Protein AF-D7FL54-F1 (afdb_monomer)

Radius of gyration: 17.87 Å; Cα contacts (8 Å, |Δi|>4): 176; chains: 1; bounding box: 41×38×57 Å

Sequence (128 aa):
MQEQLSKNRVIIEYDGKKNISAAITSSTHERKSRCNIHMKNGKVYMKHNSLGDDVPIVVILRAMGATSDQ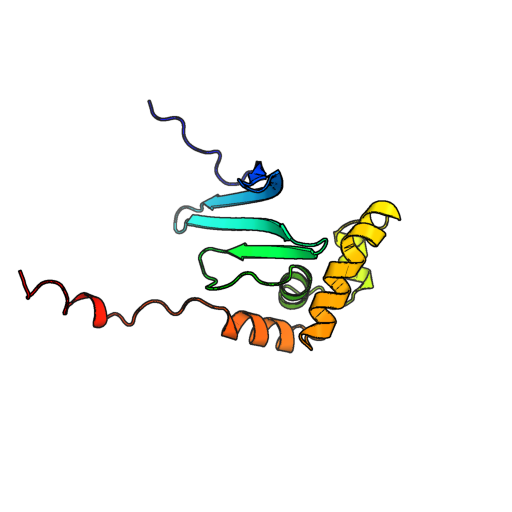EIVQLVGSEPDIMNAFMASLEDSQSVGVFTQKQALLYIGTKMRVPPKAGARAMRQQSS

Foldseek 3Di:
DDDDPDAQDWDWDQDPVRWIKTWHWHDDPVDTKIKMWTDDPLFIWIDIPQFQDIDQVLLVCQLVPQQDPVSVCVVQDPDPVSCVSHVVSVVVCVVVVDRHNVSSVVVRVVGGDDDPDPPPVVPPPPPD

InterPro domains:
  IPR007642 RNA polymerase Rpb2, domain 2 [PF04561] (7-121)
  IPR015712 DNA-directed RNA polymerase, subunit 2 [PTHR20856] (1-116)
  IPR037034 RNA polymerase Rpb2, domain 2 superfamily [G3DSA:3.90.1110.10] (8-127)

pLDDT: mean 86.92, std 14.42, range [43.72, 97.5]

Secondary structure (DSSP, 8-state):
------TT-EEEEE-TTS-EEEEEEEE-SS-EEEEEEEEETTEEEEEETTBSS-EEHHHHHHHHT---HHHHHHHH--SHHHHHHHHHHHHHHHHTT--SHHHHHHHHHHHB-PPPPTTTTGGGSS--

Structure (mmCIF, N/CA/C/O backbone):
data_AF-D7FL54-F1
#
_entry.id   AF-D7FL54-F1
#
loop_
_atom_site.group_PDB
_atom_site.id
_atom_site.type_symbol
_atom_site.label_atom_id
_atom_site.label_alt_id
_atom_site.label_comp_id
_atom_site.label_asym_id
_atom_site.label_entity_id
_atom_site.label_seq_id
_atom_site.pdbx_PDB_ins_code
_atom_site.Cartn_x
_atom_site.Cartn_y
_atom_site.Cartn_z
_atom_site.occupancy
_atom_site.B_iso_or_equiv
_atom_site.auth_seq_id
_atom_site.auth_comp_id
_atom_site.auth_asym_id
_atom_site.auth_atom_id
_atom_site.pdbx_PDB_model_num
ATOM 1 N N . MET A 1 1 ? 26.650 3.400 -25.952 1.00 45.56 1 MET A N 1
ATOM 2 C CA . MET A 1 1 ? 26.529 3.066 -24.518 1.00 45.56 1 MET A CA 1
ATOM 3 C C . MET A 1 1 ? 25.175 3.599 -24.062 1.00 45.56 1 MET A C 1
ATOM 5 O O . MET A 1 1 ? 24.994 4.805 -24.095 1.00 45.56 1 MET A O 1
ATOM 9 N N . GLN A 1 2 ? 24.187 2.731 -23.814 1.00 52.75 2 GLN A N 1
ATOM 10 C CA . GLN A 1 2 ? 22.871 3.159 -23.312 1.00 52.75 2 GLN A CA 1
ATOM 11 C C . GLN A 1 2 ? 22.949 3.312 -21.794 1.00 52.75 2 GLN A C 1
ATOM 13 O O . GLN A 1 2 ? 23.456 2.421 -21.113 1.00 52.75 2 GLN A O 1
ATOM 18 N N . GLU A 1 3 ? 22.459 4.433 -21.279 1.00 50.41 3 GLU A N 1
ATOM 19 C CA . GLU A 1 3 ? 22.372 4.701 -19.848 1.00 50.41 3 GLU A CA 1
ATOM 20 C C . GLU A 1 3 ? 21.368 3.725 -19.215 1.00 50.41 3 GLU A C 1
ATOM 22 O O . GLU A 1 3 ? 20.192 3.681 -19.583 1.00 50.41 3 GLU A O 1
ATOM 27 N N . GLN A 1 4 ? 21.843 2.854 -18.322 1.00 59.62 4 GLN A N 1
ATOM 28 C CA . GLN A 1 4 ? 20.996 1.841 -17.702 1.00 59.62 4 GLN A CA 1
ATOM 29 C C . GLN A 1 4 ? 20.329 2.425 -16.455 1.00 59.62 4 GLN A C 1
ATOM 31 O O . GLN A 1 4 ? 21.003 2.885 -15.537 1.00 59.62 4 GLN A O 1
ATOM 36 N N . LEU A 1 5 ? 18.996 2.357 -16.405 1.00 63.97 5 LEU A N 1
ATOM 37 C CA . LEU A 1 5 ? 18.214 2.748 -15.232 1.00 63.97 5 LEU A CA 1
ATOM 38 C C . LEU A 1 5 ? 18.743 2.056 -13.968 1.00 63.97 5 LEU A C 1
ATOM 40 O O . LEU A 1 5 ? 19.007 0.848 -13.965 1.00 63.97 5 LEU A O 1
ATOM 44 N N . SER A 1 6 ? 18.854 2.829 -12.888 1.00 69.12 6 SER A N 1
ATOM 45 C CA . SER A 1 6 ? 19.288 2.338 -11.582 1.00 69.12 6 SER A CA 1
ATOM 46 C C . SER A 1 6 ? 18.305 1.285 -11.056 1.00 69.12 6 SER A C 1
ATOM 48 O O . SER A 1 6 ? 17.225 1.614 -10.569 1.00 69.12 6 SER A O 1
ATOM 50 N N . LYS A 1 7 ? 18.661 0.002 -11.169 1.00 79.25 7 LYS A N 1
ATOM 51 C CA . LYS A 1 7 ? 17.902 -1.101 -10.559 1.00 79.25 7 LYS A CA 1
ATOM 52 C C . LYS A 1 7 ? 17.924 -0.943 -9.037 1.00 79.25 7 LYS A C 1
ATOM 54 O O . LYS A 1 7 ? 18.928 -0.503 -8.484 1.00 79.25 7 LYS A O 1
ATOM 59 N N . ASN A 1 8 ? 16.847 -1.351 -8.368 1.00 87.69 8 ASN A N 1
ATOM 60 C CA . ASN A 1 8 ? 16.756 -1.407 -6.904 1.00 87.69 8 ASN A CA 1
ATOM 61 C C . ASN A 1 8 ? 16.996 -0.050 -6.206 1.00 87.69 8 ASN A C 1
ATOM 63 O O . ASN A 1 8 ? 17.521 -0.009 -5.098 1.00 87.69 8 ASN A O 1
ATOM 67 N N . ARG A 1 9 ? 16.615 1.061 -6.851 1.00 91.50 9 ARG A N 1
ATOM 68 C CA . ARG A 1 9 ? 16.596 2.401 -6.247 1.00 91.50 9 ARG A CA 1
ATOM 69 C C . ARG A 1 9 ? 15.185 2.973 -6.266 1.00 91.50 9 ARG A C 1
ATOM 71 O O . ARG A 1 9 ? 14.423 2.701 -7.196 1.00 91.50 9 ARG A O 1
ATOM 78 N N . VAL A 1 10 ? 14.865 3.760 -5.241 1.00 93.00 10 VAL A N 1
ATOM 79 C CA . VAL A 1 10 ? 13.655 4.584 -5.209 1.00 93.00 10 VAL A CA 1
ATOM 80 C C . VAL A 1 10 ? 13.918 5.839 -6.028 1.00 93.00 10 VAL A C 1
ATOM 82 O O . VAL A 1 10 ? 14.885 6.553 -5.772 1.00 93.00 10 VAL A O 1
ATOM 85 N N . ILE A 1 11 ? 13.075 6.082 -7.025 1.00 93.06 11 ILE A N 1
ATOM 86 C CA . ILE A 1 11 ? 13.127 7.267 -7.878 1.00 93.06 11 ILE A CA 1
ATOM 87 C C . ILE A 1 11 ? 11.900 8.106 -7.556 1.00 93.06 11 ILE A C 1
ATOM 89 O O . ILE A 1 11 ? 10.782 7.617 -7.699 1.00 93.06 11 ILE A O 1
ATOM 93 N N . ILE A 1 12 ? 12.112 9.342 -7.111 1.00 93.88 12 ILE A N 1
ATOM 94 C CA . ILE A 1 12 ? 11.035 10.299 -6.853 1.00 93.88 12 ILE A CA 1
ATOM 95 C C . ILE A 1 12 ? 10.935 11.235 -8.052 1.00 93.88 12 ILE A C 1
ATOM 97 O O . ILE A 1 12 ? 11.913 11.887 -8.414 1.00 93.88 12 ILE A O 1
ATOM 101 N N . GLU A 1 13 ? 9.762 11.285 -8.669 1.00 92.50 13 GLU A N 1
ATOM 102 C CA . GLU A 1 13 ? 9.508 12.078 -9.867 1.00 92.50 13 GLU A CA 1
ATOM 103 C C . GLU A 1 13 ? 8.090 12.654 -9.862 1.00 92.50 13 GLU A C 1
ATOM 105 O O . GLU A 1 13 ? 7.178 12.125 -9.219 1.00 92.50 13 GLU A O 1
ATOM 110 N N . TYR A 1 14 ? 7.895 13.743 -10.602 1.00 90.06 14 TYR A N 1
ATOM 111 C CA . TYR A 1 14 ? 6.559 14.243 -10.895 1.00 90.06 14 TYR A CA 1
ATOM 112 C C . TYR A 1 14 ? 5.967 13.440 -12.055 1.00 90.06 14 TYR A C 1
ATOM 114 O O . TYR A 1 14 ? 6.559 13.373 -13.130 1.00 90.06 14 TYR A O 1
ATOM 122 N N . ASP A 1 15 ? 4.786 12.860 -11.852 1.00 82.19 15 ASP A N 1
ATOM 123 C CA . ASP A 1 15 ? 4.011 12.238 -12.926 1.00 82.19 15 ASP A CA 1
ATOM 124 C C . ASP A 1 15 ? 3.561 13.301 -13.952 1.00 82.19 15 ASP A C 1
ATOM 126 O O . ASP A 1 15 ? 3.585 14.504 -13.682 1.00 82.19 15 ASP A O 1
ATOM 130 N N . GLY A 1 16 ? 3.063 12.886 -15.120 1.00 80.88 16 GLY A N 1
ATOM 131 C CA . GLY A 1 16 ? 2.547 13.788 -16.160 1.00 80.88 16 GLY A CA 1
ATOM 132 C C . GLY A 1 16 ? 1.414 14.713 -15.686 1.00 80.88 16 GLY A C 1
ATOM 133 O O . GLY A 1 16 ? 1.150 15.742 -16.301 1.00 80.88 16 GLY A O 1
ATOM 134 N N . LYS A 1 17 ? 0.773 14.383 -14.557 1.00 83.88 17 LYS A N 1
ATOM 135 C CA . LYS A 1 17 ? -0.233 15.211 -13.868 1.00 83.88 17 LYS A CA 1
ATOM 136 C C . LYS A 1 17 ? 0.349 16.153 -12.806 1.00 83.88 17 LYS A C 1
ATOM 138 O O . LYS A 1 17 ? -0.412 16.745 -12.052 1.00 83.88 17 LYS A O 1
ATOM 143 N N . LYS A 1 18 ? 1.678 16.280 -12.732 1.00 84.06 18 LYS A N 1
ATOM 144 C CA . LYS A 1 18 ? 2.431 17.024 -11.705 1.00 84.06 18 LYS A CA 1
ATOM 145 C C . LYS A 1 18 ? 2.201 16.544 -10.266 1.00 84.06 18 LYS A C 1
ATOM 147 O O . LYS A 1 18 ? 2.490 17.272 -9.323 1.00 84.06 18 LYS A O 1
ATOM 152 N N . ASN A 1 19 ? 1.728 15.312 -10.088 1.00 86.38 19 ASN A N 1
ATOM 153 C CA . ASN A 1 19 ? 1.658 14.681 -8.772 1.00 86.38 19 ASN A CA 1
ATOM 154 C C . ASN A 1 19 ? 2.998 14.025 -8.445 1.00 86.38 19 ASN A C 1
ATOM 156 O O . ASN A 1 19 ? 3.643 13.470 -9.333 1.00 86.38 19 ASN A O 1
ATOM 160 N N . ILE A 1 20 ? 3.395 14.055 -7.176 1.00 89.88 20 ILE A N 1
ATOM 161 C CA . ILE A 1 20 ? 4.585 13.339 -6.712 1.00 89.88 20 ILE A CA 1
ATOM 162 C C . ILE A 1 20 ? 4.328 11.831 -6.820 1.00 89.88 20 ILE A C 1
ATOM 164 O O . ILE A 1 20 ? 3.279 11.326 -6.406 1.00 89.88 20 ILE A O 1
ATOM 168 N N . SER A 1 21 ? 5.296 11.117 -7.384 1.00 93.56 21 SER A N 1
ATOM 169 C CA . SER A 1 21 ? 5.288 9.667 -7.528 1.00 93.56 21 SER A CA 1
ATOM 170 C C . SER A 1 21 ? 6.650 9.079 -7.170 1.00 93.56 21 SER A C 1
ATOM 172 O O . SER A 1 21 ? 7.688 9.723 -7.325 1.00 93.56 21 SER A O 1
ATOM 174 N N . ALA A 1 22 ? 6.635 7.852 -6.666 1.00 95.19 22 ALA A N 1
ATOM 175 C CA . ALA A 1 22 ? 7.814 7.090 -6.304 1.00 95.19 22 ALA A CA 1
ATOM 176 C C . ALA A 1 22 ? 7.828 5.783 -7.099 1.00 95.19 22 ALA A C 1
ATOM 178 O O . ALA A 1 22 ? 6.976 4.914 -6.911 1.00 95.19 22 ALA A O 1
ATOM 179 N N . ALA A 1 23 ? 8.807 5.622 -7.983 1.00 93.75 23 ALA A N 1
ATOM 180 C CA . ALA A 1 23 ? 8.969 4.432 -8.801 1.00 93.75 23 ALA A CA 1
ATOM 181 C C . ALA A 1 23 ? 10.146 3.585 -8.311 1.00 93.75 23 ALA A C 1
ATOM 183 O O . ALA A 1 23 ? 11.243 4.082 -8.060 1.00 93.75 23 ALA A O 1
ATOM 184 N N . ILE A 1 24 ? 9.927 2.274 -8.232 1.00 93.81 24 ILE A N 1
ATOM 185 C CA . ILE A 1 24 ? 10.950 1.291 -7.889 1.00 93.81 24 ILE A CA 1
ATOM 186 C C . ILE A 1 24 ? 10.931 0.194 -8.947 1.00 93.81 24 ILE A C 1
ATOM 188 O O . ILE A 1 24 ? 9.924 -0.490 -9.146 1.00 93.81 24 ILE A O 1
ATOM 192 N N . THR A 1 25 ? 12.063 -0.000 -9.623 1.00 92.94 25 THR A N 1
ATOM 193 C CA . THR A 1 25 ? 12.270 -1.159 -10.503 1.00 92.94 25 THR A CA 1
ATOM 194 C C . THR A 1 25 ? 13.176 -2.155 -9.796 1.00 92.94 25 THR A C 1
ATOM 196 O O . THR A 1 25 ? 14.398 -1.996 -9.779 1.00 92.94 25 THR A O 1
ATOM 199 N N . SER A 1 26 ? 12.563 -3.176 -9.199 1.00 90.44 26 SER A N 1
ATOM 200 C CA . SER A 1 26 ? 13.268 -4.285 -8.566 1.00 90.44 26 SER A CA 1
ATOM 201 C C . SER A 1 26 ? 13.705 -5.294 -9.627 1.00 90.44 26 SER A C 1
ATOM 203 O O . SER A 1 26 ? 12.909 -5.706 -10.472 1.00 90.44 26 SER A O 1
ATOM 205 N N . SER A 1 27 ? 14.976 -5.679 -9.620 1.00 89.44 27 SER A N 1
ATOM 206 C CA . SER A 1 27 ? 15.529 -6.676 -10.535 1.00 89.44 27 SER A CA 1
ATOM 207 C C . SER A 1 27 ? 16.383 -7.651 -9.747 1.00 89.44 27 SER A C 1
ATOM 209 O O . SER A 1 27 ? 17.425 -7.276 -9.211 1.00 89.44 27 SER A O 1
ATOM 211 N N . THR A 1 28 ? 15.971 -8.910 -9.751 1.00 88.12 28 THR A N 1
ATOM 212 C CA . THR A 1 28 ? 16.827 -10.047 -9.411 1.00 88.12 28 THR A CA 1
ATOM 213 C C . THR A 1 28 ? 17.383 -10.660 -10.700 1.00 88.12 28 THR A C 1
ATOM 215 O O . THR A 1 28 ? 17.136 -10.142 -11.797 1.00 88.12 28 THR A O 1
ATOM 218 N N . HIS A 1 29 ? 18.160 -11.741 -10.581 1.00 83.31 29 HIS A N 1
ATOM 219 C CA . HIS A 1 29 ? 18.627 -12.516 -11.735 1.00 83.31 29 HIS A CA 1
ATOM 220 C C . HIS A 1 29 ? 17.453 -13.123 -12.525 1.00 83.31 29 HIS A C 1
ATOM 222 O O . HIS A 1 29 ? 17.473 -13.166 -13.750 1.00 83.31 29 HIS A O 1
ATOM 228 N N . GLU A 1 30 ? 16.403 -13.538 -11.818 1.00 85.62 30 GLU A N 1
ATOM 229 C CA . GLU A 1 30 ? 15.284 -14.293 -12.385 1.00 85.62 30 GLU A CA 1
ATOM 230 C C . GLU A 1 30 ? 14.136 -13.402 -12.854 1.00 85.62 30 GLU A C 1
ATOM 232 O O . GLU A 1 30 ? 13.465 -13.705 -13.841 1.00 85.62 30 GLU A O 1
ATOM 237 N N . ARG A 1 31 ? 13.872 -12.301 -12.140 1.00 85.56 31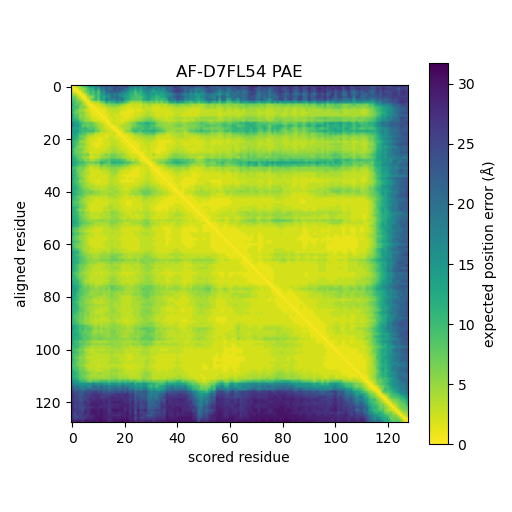 ARG A N 1
ATOM 238 C CA . ARG A 1 31 ? 12.671 -11.501 -12.370 1.00 85.56 31 ARG A CA 1
ATOM 239 C C . ARG A 1 31 ? 12.924 -10.012 -12.223 1.00 85.56 31 ARG A C 1
ATOM 241 O O . ARG A 1 31 ? 13.657 -9.548 -11.354 1.00 85.56 31 ARG A O 1
ATOM 248 N N . LYS A 1 32 ? 12.232 -9.254 -13.071 1.00 88.88 32 LYS A N 1
ATOM 249 C CA . LYS A 1 32 ? 12.081 -7.805 -12.957 1.00 88.88 32 LYS A CA 1
ATOM 250 C C . LYS A 1 32 ? 10.645 -7.476 -12.574 1.00 88.88 32 LYS A C 1
ATOM 252 O O . LYS A 1 32 ? 9.703 -7.979 -13.191 1.00 88.88 32 LYS A O 1
ATOM 257 N N . SER A 1 33 ? 10.495 -6.597 -11.597 1.00 91.50 33 SER A N 1
ATOM 258 C CA . SER A 1 33 ? 9.218 -6.087 -11.116 1.00 91.50 33 SER A CA 1
ATOM 259 C C . SER A 1 33 ? 9.279 -4.572 -11.031 1.00 91.50 33 SER A C 1
ATOM 261 O O . SER A 1 33 ? 10.294 -4.002 -10.636 1.00 91.50 33 SER A O 1
ATOM 263 N N . ARG A 1 34 ? 8.191 -3.907 -11.417 1.00 91.88 34 ARG A N 1
ATOM 264 C CA . ARG A 1 34 ? 8.070 -2.453 -11.307 1.00 91.88 34 ARG A CA 1
ATOM 265 C C . ARG A 1 34 ? 6.898 -2.128 -10.398 1.00 91.88 34 ARG A C 1
ATOM 267 O O . ARG A 1 34 ? 5.781 -2.578 -10.656 1.00 91.88 34 ARG A O 1
ATOM 274 N N . CYS A 1 35 ? 7.189 -1.355 -9.363 1.00 94.69 35 CYS A N 1
ATOM 275 C CA . CYS A 1 35 ? 6.235 -0.791 -8.425 1.00 94.69 35 CYS A CA 1
ATOM 276 C C . CYS A 1 35 ? 6.239 0.731 -8.590 1.00 94.69 35 CYS A C 1
ATOM 278 O O . CYS A 1 35 ? 7.299 1.329 -8.785 1.00 94.69 35 CYS A O 1
ATOM 280 N N . ASN A 1 36 ? 5.066 1.348 -8.545 1.00 95.12 36 ASN A N 1
ATOM 281 C CA . ASN A 1 36 ? 4.912 2.793 -8.522 1.00 95.12 36 ASN A CA 1
ATOM 282 C C . ASN A 1 36 ? 3.911 3.164 -7.423 1.00 95.12 36 ASN A C 1
ATOM 284 O O . ASN A 1 36 ? 2.789 2.660 -7.414 1.00 95.12 36 ASN A O 1
ATOM 288 N N . ILE A 1 37 ? 4.330 4.024 -6.504 1.00 95.81 37 ILE A N 1
ATOM 289 C CA . ILE A 1 37 ? 3.497 4.598 -5.454 1.00 95.81 37 ILE A CA 1
ATOM 290 C C . ILE A 1 37 ? 3.190 6.033 -5.860 1.00 95.81 37 ILE A C 1
ATOM 292 O O . ILE A 1 37 ? 4.100 6.810 -6.138 1.00 95.81 37 ILE A O 1
ATOM 296 N N . HIS A 1 38 ? 1.915 6.395 -5.896 1.00 94.38 38 HIS A N 1
ATOM 297 C CA . HIS A 1 38 ? 1.496 7.723 -6.327 1.00 94.38 38 HIS A CA 1
ATOM 298 C C . HIS A 1 38 ? 0.334 8.235 -5.483 1.00 94.38 38 HIS A C 1
ATOM 300 O O . HIS A 1 38 ? -0.443 7.459 -4.920 1.00 94.38 38 HIS A O 1
ATOM 306 N N . MET A 1 39 ? 0.212 9.559 -5.414 1.00 91.25 39 MET A N 1
ATOM 307 C CA . MET A 1 39 ? -0.904 10.220 -4.746 1.00 91.25 39 MET A CA 1
ATOM 308 C C . MET A 1 39 ? -1.983 10.627 -5.748 1.00 91.25 39 MET A C 1
ATOM 310 O O . MET A 1 39 ? -1.703 11.186 -6.811 1.00 91.25 39 MET A O 1
ATOM 314 N N . LYS A 1 40 ? -3.240 10.375 -5.383 1.00 89.31 40 LYS A N 1
ATOM 315 C CA . LYS A 1 40 ? -4.433 10.787 -6.121 1.00 89.31 40 LYS A CA 1
ATOM 316 C C . LYS A 1 40 ? -5.477 11.283 -5.127 1.00 89.31 40 LYS A C 1
ATOM 318 O O . LYS A 1 40 ? -5.904 10.529 -4.262 1.00 89.31 40 LYS A O 1
ATOM 323 N N . ASN A 1 41 ? -5.902 12.538 -5.265 1.00 88.12 41 ASN A N 1
ATOM 324 C CA . ASN A 1 41 ? -6.919 13.167 -4.409 1.00 88.12 41 ASN A CA 1
ATOM 325 C C . ASN A 1 41 ? -6.613 13.036 -2.901 1.00 88.12 41 ASN A C 1
ATOM 327 O O . ASN A 1 41 ? -7.493 12.692 -2.119 1.00 88.12 41 ASN A O 1
ATOM 331 N N . GLY A 1 42 ? -5.352 13.240 -2.505 1.00 88.56 42 GLY A N 1
ATOM 332 C CA . GLY A 1 42 ? -4.919 13.118 -1.104 1.00 88.56 42 GLY A CA 1
ATOM 333 C C . GLY A 1 42 ? -4.777 11.681 -0.587 1.00 88.56 42 GLY A C 1
ATOM 334 O O . GLY A 1 42 ? -4.440 11.489 0.573 1.00 88.56 42 GLY A O 1
ATOM 335 N N . LYS A 1 43 ? -4.996 10.666 -1.430 1.00 93.25 43 LYS A N 1
ATOM 336 C CA . LYS A 1 43 ? -4.877 9.246 -1.075 1.00 93.25 43 LYS A CA 1
ATOM 337 C C . LYS A 1 43 ? -3.697 8.602 -1.788 1.00 93.25 43 LYS A C 1
ATOM 339 O O . LYS A 1 43 ? -3.390 8.951 -2.930 1.00 93.25 43 LYS A O 1
ATOM 344 N N . VAL A 1 44 ? -3.047 7.653 -1.125 1.00 94.94 44 VAL A N 1
ATOM 345 C CA . VAL A 1 44 ? -1.862 6.963 -1.642 1.00 94.94 44 VAL A CA 1
ATOM 346 C C . VAL A 1 44 ? -2.252 5.601 -2.213 1.00 94.94 44 VAL A C 1
ATOM 348 O O . VAL A 1 44 ? -2.851 4.764 -1.532 1.00 94.94 44 VAL A O 1
ATOM 351 N N . TYR A 1 45 ? -1.848 5.357 -3.457 1.00 95.75 45 TYR A N 1
ATOM 352 C CA . TYR A 1 45 ? -2.106 4.114 -4.175 1.00 95.75 45 TYR A CA 1
ATOM 353 C C . TYR A 1 45 ? -0.810 3.468 -4.659 1.00 95.75 45 TYR A C 1
ATOM 355 O O . TYR A 1 45 ? 0.164 4.144 -4.997 1.00 95.75 45 TYR A O 1
ATOM 363 N N . MET A 1 46 ? -0.823 2.138 -4.730 1.00 96.06 46 MET A N 1
ATOM 364 C CA . MET A 1 46 ? 0.241 1.329 -5.309 1.00 96.06 46 MET A CA 1
ATOM 365 C C . MET A 1 46 ? -0.208 0.739 -6.643 1.00 96.06 46 MET A C 1
ATOM 367 O O . MET A 1 46 ? -1.239 0.073 -6.740 1.00 96.06 46 MET A O 1
ATOM 371 N N . LYS A 1 47 ? 0.643 0.907 -7.650 1.00 94.94 47 LYS A N 1
ATOM 372 C CA . LYS A 1 47 ? 0.572 0.238 -8.942 1.00 94.94 47 LYS A CA 1
ATOM 373 C C . LYS A 1 47 ? 1.718 -0.752 -9.061 1.00 94.94 47 LYS A C 1
ATOM 375 O O . LYS A 1 47 ? 2.879 -0.400 -8.860 1.00 94.94 47 LYS A O 1
ATOM 380 N N . HIS A 1 48 ? 1.415 -1.982 -9.450 1.00 95.06 48 HIS A N 1
ATOM 381 C CA . HIS A 1 48 ? 2.419 -3.021 -9.655 1.00 95.06 48 HIS A CA 1
ATOM 382 C C . HIS A 1 48 ? 2.144 -3.774 -10.955 1.00 95.06 48 HIS A C 1
ATOM 384 O O . HIS A 1 48 ? 0.995 -3.951 -11.341 1.00 95.06 48 HIS A O 1
ATOM 390 N N . ASN A 1 49 ? 3.185 -4.248 -11.641 1.00 91.44 49 ASN A N 1
ATOM 391 C CA . ASN A 1 49 ? 3.033 -4.919 -12.940 1.00 91.44 49 ASN A CA 1
ATOM 392 C C . ASN A 1 49 ? 2.210 -6.228 -12.900 1.00 91.44 49 ASN A C 1
ATOM 394 O O . ASN A 1 49 ? 1.668 -6.631 -13.928 1.00 91.44 49 ASN A O 1
ATOM 398 N N . SER A 1 50 ? 2.107 -6.879 -11.738 1.00 90.75 50 SER A N 1
ATOM 399 C CA . SER A 1 50 ? 1.228 -8.042 -11.519 1.00 90.75 50 SER A CA 1
ATOM 400 C C . SER A 1 50 ? -0.237 -7.677 -11.239 1.00 90.75 50 SER A C 1
ATOM 402 O O . SER A 1 50 ? -1.084 -8.568 -11.241 1.00 90.75 50 SER A O 1
ATOM 404 N N . LEU A 1 51 ? -0.543 -6.406 -10.972 1.00 93.94 51 LEU A N 1
ATOM 405 C CA . LEU A 1 51 ? -1.891 -5.925 -10.668 1.00 93.94 51 LEU A CA 1
ATOM 406 C C . LEU A 1 51 ? -2.511 -5.295 -11.924 1.00 93.94 51 LEU A C 1
ATOM 408 O O . LEU A 1 51 ? -1.814 -4.691 -12.741 1.00 93.94 51 LEU A O 1
ATOM 412 N N . GLY A 1 52 ? -3.813 -5.499 -12.110 1.00 91.50 52 GLY A N 1
ATOM 413 C CA . GLY A 1 52 ? -4.591 -4.878 -13.182 1.00 91.50 52 GLY A CA 1
ATOM 414 C C . GLY A 1 52 ? -4.976 -3.438 -12.854 1.00 91.50 52 GLY A C 1
ATOM 415 O O . GLY A 1 52 ? -4.860 -2.571 -13.718 1.00 91.50 52 GLY A O 1
ATOM 416 N N . ASP A 1 53 ? -5.345 -3.199 -11.595 1.00 92.69 53 ASP A N 1
ATOM 417 C CA . ASP A 1 53 ? -5.764 -1.899 -11.075 1.00 92.69 53 ASP A CA 1
ATOM 418 C C . ASP A 1 53 ? -4.830 -1.417 -9.959 1.00 92.69 53 ASP A C 1
ATOM 420 O O . ASP A 1 53 ? -4.093 -2.202 -9.353 1.00 92.69 53 ASP A O 1
ATOM 424 N N . ASP A 1 54 ? -4.914 -0.122 -9.657 1.00 93.81 54 ASP A N 1
ATOM 425 C CA . ASP A 1 54 ? -4.257 0.474 -8.499 1.00 93.81 54 ASP A CA 1
ATOM 426 C C . ASP A 1 54 ? -4.934 0.007 -7.198 1.00 93.81 54 ASP A C 1
ATOM 428 O O . ASP A 1 54 ? -6.160 -0.118 -7.121 1.00 93.81 54 ASP A O 1
ATOM 432 N N . VAL A 1 55 ? -4.132 -0.240 -6.162 1.00 96.44 55 VAL A N 1
ATOM 433 C CA . VAL A 1 55 ? -4.599 -0.735 -4.858 1.00 96.44 55 VAL A CA 1
ATOM 434 C C . VAL A 1 55 ? -4.258 0.285 -3.767 1.00 96.44 55 VAL A C 1
ATOM 436 O O . VAL A 1 55 ? -3.135 0.799 -3.772 1.00 96.44 55 VAL A O 1
ATOM 439 N N . PRO A 1 56 ? -5.176 0.594 -2.826 1.00 96.75 56 PRO A N 1
ATOM 440 C CA . PRO A 1 56 ? -4.874 1.481 -1.703 1.00 96.75 56 PRO A CA 1
ATOM 441 C C . PRO A 1 56 ? -3.659 0.988 -0.911 1.00 96.75 56 PRO A C 1
ATOM 443 O O . PRO A 1 56 ? -3.571 -0.199 -0.583 1.00 96.75 56 PRO A O 1
ATOM 446 N N . ILE A 1 57 ? -2.731 1.885 -0.563 1.00 96.62 57 ILE A N 1
ATOM 447 C CA . ILE A 1 57 ? -1.471 1.479 0.084 1.00 96.62 57 ILE A CA 1
ATOM 448 C C . ILE A 1 57 ? -1.703 0.764 1.421 1.00 96.62 57 ILE A C 1
ATOM 450 O O . ILE A 1 57 ? -1.029 -0.213 1.730 1.00 96.62 57 ILE A O 1
ATOM 454 N N . VAL A 1 58 ? -2.715 1.190 2.178 1.00 97.19 58 VAL A N 1
ATOM 455 C CA . VAL A 1 58 ? -3.069 0.606 3.477 1.00 97.19 58 VAL A CA 1
ATOM 456 C C . VAL A 1 58 ? -3.541 -0.842 3.320 1.00 97.19 58 VAL A C 1
ATOM 458 O O . VAL A 1 58 ? -3.200 -1.690 4.138 1.00 97.19 58 VAL A O 1
ATOM 461 N N . VAL A 1 59 ? -4.240 -1.174 2.227 1.00 97.50 59 VAL A N 1
ATOM 462 C CA . VAL A 1 59 ? -4.626 -2.564 1.924 1.00 97.50 59 VAL A CA 1
ATOM 463 C C . VAL A 1 59 ? -3.388 -3.425 1.660 1.00 97.50 59 VAL A C 1
ATOM 465 O O . VAL A 1 59 ? -3.321 -4.556 2.136 1.00 97.50 59 VAL A O 1
ATOM 468 N N . ILE A 1 60 ? -2.382 -2.893 0.958 1.00 97.00 60 ILE A N 1
ATOM 469 C CA . ILE A 1 60 ? -1.110 -3.600 0.743 1.00 97.00 60 ILE A CA 1
ATOM 470 C C . ILE A 1 60 ? -0.394 -3.849 2.076 1.00 97.00 60 ILE A C 1
ATOM 472 O O . ILE A 1 60 ? 0.016 -4.978 2.338 1.00 97.00 60 ILE A O 1
ATOM 476 N N . LEU A 1 61 ? -0.293 -2.834 2.940 1.00 96.88 61 LEU A N 1
ATOM 477 C CA . LEU A 1 61 ? 0.355 -2.960 4.252 1.00 96.88 61 LEU A CA 1
ATOM 478 C C . LEU A 1 61 ? -0.344 -4.002 5.137 1.00 96.88 61 LEU A C 1
ATOM 480 O O . LEU A 1 61 ? 0.317 -4.875 5.701 1.00 96.88 61 LEU A O 1
ATOM 484 N N . ARG A 1 62 ? -1.683 -4.002 5.152 1.00 96.94 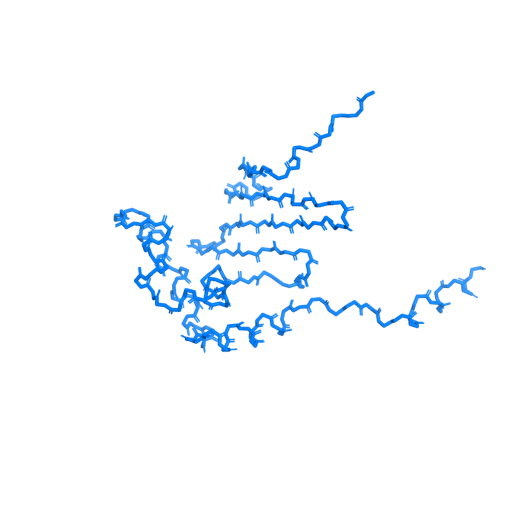62 ARG A N 1
ATOM 485 C CA . ARG A 1 62 ? -2.483 -5.023 5.849 1.00 96.94 62 A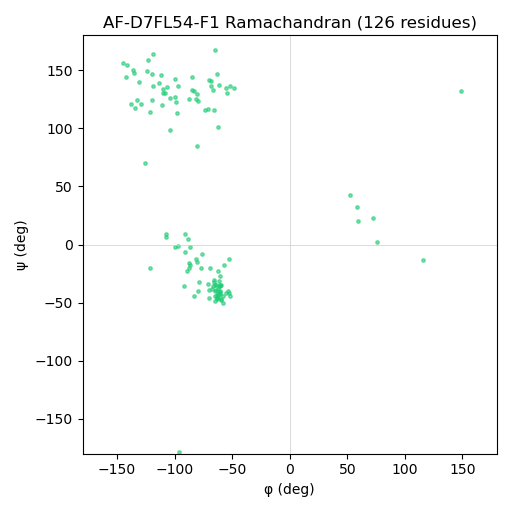RG A CA 1
ATOM 486 C C . ARG A 1 62 ? -2.233 -6.425 5.305 1.00 96.94 62 ARG A C 1
ATOM 488 O O . ARG A 1 62 ? -2.121 -7.366 6.086 1.00 96.94 62 ARG A O 1
ATOM 495 N N . ALA A 1 63 ? -2.106 -6.587 3.988 1.00 96.94 63 ALA A N 1
ATOM 496 C CA . ALA A 1 63 ? -1.769 -7.876 3.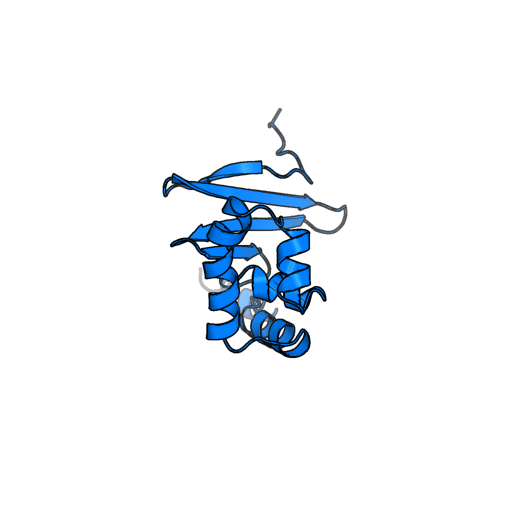381 1.00 96.94 63 ALA A CA 1
ATOM 497 C C . ALA A 1 63 ? -0.354 -8.357 3.753 1.00 96.94 63 ALA A C 1
ATOM 499 O O . ALA A 1 63 ? -0.136 -9.561 3.902 1.00 96.94 63 ALA A O 1
ATOM 500 N N . MET A 1 64 ? 0.586 -7.426 3.944 1.00 95.94 64 MET A N 1
ATOM 501 C CA . MET A 1 64 ? 1.962 -7.702 4.377 1.00 95.94 64 MET A CA 1
ATOM 502 C C . MET A 1 64 ? 2.093 -8.018 5.875 1.00 95.94 64 MET A C 1
ATOM 504 O O . MET A 1 64 ? 3.161 -8.449 6.297 1.00 95.94 64 MET A O 1
ATOM 508 N N . GLY A 1 65 ? 1.021 -7.862 6.659 1.00 94.31 65 GLY A N 1
ATOM 509 C CA . GLY A 1 65 ? 0.967 -8.242 8.074 1.00 94.31 65 GLY A CA 1
ATOM 510 C C . GLY A 1 65 ? 0.776 -7.075 9.043 1.00 94.31 65 GLY A C 1
ATOM 511 O O . GLY A 1 65 ? 0.401 -7.321 10.183 1.00 94.31 65 GLY A O 1
ATOM 512 N N . ALA A 1 66 ? 0.935 -5.827 8.591 1.00 95.69 66 ALA A N 1
ATOM 513 C CA . ALA A 1 66 ? 0.674 -4.647 9.411 1.00 95.69 66 ALA A CA 1
ATOM 514 C C . ALA A 1 66 ? -0.834 -4.363 9.437 1.00 95.69 66 ALA A C 1
ATOM 516 O O . ALA A 1 66 ? -1.358 -3.634 8.595 1.00 95.69 66 ALA A O 1
ATOM 517 N N . THR A 1 67 ? -1.566 -5.019 10.340 1.00 93.19 67 THR A N 1
ATOM 518 C CA . THR A 1 67 ? -3.038 -4.941 10.374 1.00 93.19 67 THR A CA 1
ATOM 519 C C . THR A 1 67 ? -3.581 -3.799 11.224 1.00 93.19 67 THR A C 1
ATOM 521 O O . THR A 1 67 ? -4.718 -3.383 11.011 1.00 93.19 67 THR A O 1
ATOM 524 N N . SER A 1 68 ? -2.795 -3.304 12.183 1.00 94.94 68 SER A N 1
ATOM 525 C CA . SER A 1 68 ? -3.206 -2.216 13.073 1.00 94.94 68 SER A CA 1
ATOM 526 C C . SER A 1 68 ? -2.947 -0.855 12.433 1.00 94.94 68 SER A C 1
ATOM 528 O O . SER A 1 68 ? -1.844 -0.597 11.956 1.00 94.94 68 SER A O 1
ATOM 530 N N . ASP A 1 69 ? -3.925 0.051 12.486 1.00 93.81 69 ASP A N 1
ATOM 531 C CA . ASP A 1 69 ? -3.743 1.427 12.001 1.00 93.81 69 ASP A CA 1
ATOM 532 C C . ASP A 1 69 ? -2.625 2.154 12.750 1.00 93.81 69 ASP A C 1
ATOM 534 O O . ASP A 1 69 ? -1.858 2.898 12.145 1.00 93.81 69 ASP A O 1
ATOM 538 N N . GLN A 1 70 ? -2.467 1.873 14.045 1.00 94.00 70 GLN A N 1
ATOM 539 C CA . GLN A 1 70 ? -1.381 2.432 14.843 1.00 94.00 70 GLN A CA 1
ATOM 540 C C . GLN A 1 70 ? -0.007 1.968 14.342 1.00 94.00 70 GLN A C 1
ATOM 542 O O . GLN A 1 70 ? 0.905 2.782 14.219 1.00 94.00 70 GLN A O 1
ATOM 547 N N . GLU A 1 71 ? 0.136 0.679 14.026 1.00 94.69 71 GLU A N 1
ATOM 548 C CA . GLU A 1 71 ? 1.381 0.115 13.491 1.00 94.69 71 GLU A CA 1
ATOM 549 C C . GLU A 1 71 ? 1.696 0.712 12.115 1.00 94.69 71 GLU A C 1
ATOM 551 O O . GLU A 1 71 ? 2.818 1.138 11.857 1.00 94.69 71 GLU A O 1
ATOM 556 N N . ILE A 1 72 ? 0.684 0.819 11.251 1.00 95.50 72 ILE A N 1
ATOM 557 C CA . ILE A 1 72 ? 0.823 1.430 9.928 1.00 95.50 72 ILE A CA 1
ATOM 558 C C . ILE A 1 72 ? 1.286 2.888 10.042 1.00 95.50 72 ILE A C 1
ATOM 560 O O . ILE A 1 72 ? 2.222 3.282 9.349 1.00 95.50 72 ILE A O 1
ATOM 564 N N . VAL A 1 73 ? 0.668 3.686 10.918 1.00 95.31 73 VAL A N 1
ATOM 565 C CA . VAL A 1 73 ? 1.070 5.085 11.138 1.00 95.31 73 VAL A CA 1
ATOM 566 C C . VAL A 1 73 ? 2.501 5.165 11.663 1.00 95.31 73 VAL A C 1
ATOM 568 O O . VAL A 1 73 ? 3.274 5.979 11.176 1.00 95.31 73 VAL A O 1
ATOM 571 N N . GLN A 1 74 ? 2.896 4.293 12.591 1.00 94.56 74 GLN A N 1
ATOM 572 C CA . GLN A 1 74 ? 4.268 4.261 13.108 1.00 94.56 74 GLN A CA 1
ATOM 573 C C . GLN A 1 74 ? 5.305 3.896 12.036 1.00 94.56 74 GLN A C 1
ATOM 575 O O . GLN A 1 74 ? 6.410 4.430 12.057 1.00 94.56 74 GLN A O 1
ATOM 580 N N . LEU A 1 75 ? 4.954 3.026 11.084 1.00 94.62 75 LEU A N 1
ATOM 581 C CA . LEU A 1 75 ? 5.829 2.663 9.964 1.00 94.62 75 LEU A CA 1
ATOM 582 C C . LEU A 1 75 ? 5.994 3.798 8.946 1.00 94.62 75 LEU A C 1
ATOM 584 O O . LEU A 1 75 ? 7.052 3.916 8.330 1.00 94.62 75 LEU A O 1
ATOM 588 N N . VAL A 1 76 ? 4.950 4.603 8.737 1.00 94.06 76 VAL A N 1
ATOM 589 C CA . VAL A 1 76 ? 4.971 5.726 7.785 1.00 94.06 76 VAL A CA 1
ATOM 590 C C . VAL A 1 76 ? 5.606 6.971 8.411 1.00 94.06 76 VAL A C 1
ATOM 592 O O . VAL A 1 76 ? 6.422 7.635 7.773 1.00 94.06 76 VAL A O 1
ATOM 595 N N . GLY A 1 77 ? 5.231 7.283 9.648 1.00 93.12 77 GLY A N 1
ATOM 596 C CA . GLY A 1 77 ? 5.682 8.439 10.412 1.00 93.12 77 GLY A CA 1
ATOM 597 C C . GLY A 1 77 ? 4.593 8.935 11.366 1.00 93.12 77 GLY A C 1
ATOM 598 O O . GLY A 1 77 ? 3.448 9.137 10.964 1.00 93.12 77 GLY A O 1
ATOM 599 N N . SER A 1 78 ? 4.961 9.164 12.627 1.00 92.38 78 SER A N 1
ATOM 600 C CA . SER A 1 78 ? 4.058 9.641 13.686 1.00 92.38 78 SER A CA 1
ATOM 601 C C . SER A 1 78 ? 3.921 11.162 13.759 1.00 92.38 78 SER A C 1
ATOM 603 O O . SER A 1 78 ? 3.177 11.660 14.602 1.00 92.38 78 SER A O 1
ATOM 605 N N . GLU A 1 79 ? 4.634 11.905 12.911 1.00 95.88 79 GLU A N 1
ATOM 606 C CA . GLU A 1 79 ? 4.585 13.365 12.943 1.00 95.88 79 GLU A CA 1
ATOM 607 C C . GLU A 1 79 ? 3.217 13.887 12.487 1.00 95.88 79 GLU A C 1
ATOM 609 O O . GLU A 1 79 ? 2.668 13.355 11.514 1.00 95.88 79 GLU A O 1
ATOM 614 N N . PRO A 1 80 ? 2.671 14.939 13.128 1.00 93.81 80 PRO A N 1
ATOM 615 C CA . PRO A 1 80 ? 1.310 15.407 12.867 1.00 93.81 80 PRO A CA 1
ATOM 616 C C . PRO A 1 80 ? 1.023 15.677 11.387 1.00 93.81 80 PRO A C 1
ATOM 618 O O . PRO A 1 80 ? -0.020 15.274 10.879 1.00 93.81 80 PRO A O 1
ATOM 621 N N . ASP A 1 81 ? 1.961 16.296 10.669 1.00 94.81 81 ASP A N 1
ATOM 622 C CA . ASP A 1 81 ? 1.790 16.629 9.251 1.00 94.81 81 ASP A CA 1
ATOM 623 C C . ASP A 1 81 ? 1.732 15.381 8.357 1.00 94.81 81 ASP A C 1
ATOM 625 O O . ASP A 1 81 ? 0.924 15.310 7.428 1.00 94.81 81 ASP A O 1
ATOM 629 N N . ILE A 1 82 ? 2.549 14.367 8.665 1.00 93.44 82 ILE A N 1
ATOM 630 C CA . ILE A 1 82 ? 2.578 13.090 7.938 1.00 93.44 82 ILE A CA 1
ATOM 631 C C . ILE A 1 82 ? 1.297 12.308 8.226 1.00 93.44 82 ILE A C 1
ATOM 633 O O . ILE A 1 82 ? 0.646 11.818 7.302 1.00 93.44 82 ILE A O 1
ATOM 637 N N . MET A 1 83 ? 0.908 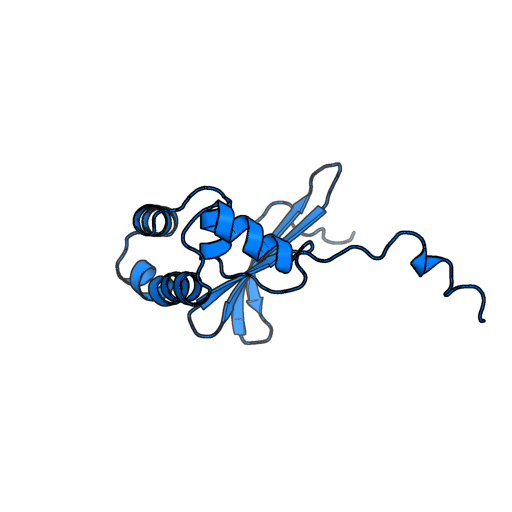12.236 9.500 1.00 93.50 83 MET A N 1
ATOM 638 C CA . MET A 1 83 ? -0.311 11.561 9.926 1.00 93.50 83 MET A CA 1
ATOM 639 C C . MET A 1 83 ? -1.542 12.190 9.267 1.00 93.50 83 MET A C 1
ATOM 641 O O . MET A 1 83 ? -2.335 11.469 8.662 1.00 93.50 83 MET A O 1
ATOM 645 N N . ASN A 1 84 ? -1.657 13.523 9.294 1.00 93.12 84 ASN A N 1
ATOM 646 C CA . ASN A 1 84 ? -2.750 14.269 8.667 1.00 93.12 84 ASN A CA 1
ATOM 647 C C . ASN A 1 84 ? -2.849 13.995 7.161 1.00 93.12 84 ASN A C 1
ATOM 649 O O . ASN A 1 84 ? -3.941 13.745 6.651 1.00 93.12 84 ASN A O 1
ATOM 653 N N . ALA A 1 85 ? -1.716 13.985 6.452 1.00 92.06 85 ALA A N 1
ATOM 654 C CA . ALA A 1 85 ? -1.685 13.652 5.029 1.00 92.06 85 ALA A CA 1
ATOM 655 C C . ALA A 1 85 ? -2.076 12.188 4.752 1.00 92.06 85 ALA A C 1
ATOM 657 O O . ALA A 1 85 ? -2.634 11.879 3.698 1.00 92.06 85 ALA A O 1
ATOM 658 N N . PHE A 1 86 ? -1.794 11.278 5.687 1.00 94.56 86 PHE A N 1
ATOM 659 C CA . PHE A 1 86 ? -2.043 9.849 5.527 1.00 94.56 86 PHE A CA 1
ATOM 660 C C . PHE A 1 86 ? -3.458 9.408 5.940 1.00 94.56 86 PHE A C 1
ATOM 662 O O . PHE A 1 86 ? -3.927 8.375 5.454 1.00 94.56 86 PHE A O 1
ATOM 669 N N . MET A 1 87 ? -4.175 10.187 6.763 1.00 93.44 87 MET A N 1
ATOM 670 C CA . MET A 1 87 ? -5.515 9.834 7.271 1.00 93.44 87 MET A CA 1
ATOM 671 C C . MET A 1 87 ? -6.499 9.439 6.163 1.00 93.44 87 MET A C 1
ATOM 673 O O . MET A 1 87 ? -7.154 8.402 6.260 1.00 93.44 87 MET A O 1
ATOM 677 N N . ALA A 1 88 ? -6.530 10.188 5.057 1.00 94.38 88 ALA A N 1
ATOM 678 C CA . ALA A 1 88 ? -7.411 9.890 3.926 1.00 94.38 88 ALA A CA 1
ATOM 679 C C . ALA A 1 88 ? -7.146 8.504 3.300 1.00 94.38 88 ALA A C 1
ATOM 681 O O . ALA A 1 88 ? -8.049 7.897 2.723 1.00 94.38 88 ALA A O 1
ATOM 682 N N . SER A 1 89 ? -5.915 7.985 3.410 1.00 95.56 89 SER A N 1
ATOM 683 C CA . SER A 1 89 ? -5.549 6.644 2.931 1.00 95.56 89 SER A CA 1
ATOM 684 C C . SER A 1 89 ? -5.992 5.540 3.899 1.00 95.56 89 SER A C 1
ATOM 686 O O . SER A 1 89 ? -6.350 4.450 3.448 1.00 95.56 89 SER A O 1
ATOM 688 N N . LEU A 1 90 ? -6.003 5.813 5.210 1.00 94.94 90 LEU A N 1
ATOM 689 C CA . LEU A 1 90 ? -6.543 4.898 6.224 1.00 94.94 90 LEU A CA 1
ATOM 690 C C . LEU A 1 90 ? -8.052 4.717 6.031 1.00 94.94 90 LEU A C 1
ATOM 692 O O . LEU A 1 90 ? -8.522 3.583 5.913 1.00 94.94 90 LEU A O 1
ATOM 696 N N . GLU A 1 91 ? -8.788 5.820 5.885 1.00 94.38 91 GLU A N 1
ATOM 697 C CA . GLU A 1 91 ? -10.236 5.813 5.629 1.00 94.38 91 GLU A CA 1
ATOM 698 C C . GLU A 1 91 ? -10.606 5.088 4.325 1.00 94.38 91 GLU A C 1
ATOM 700 O O . GLU A 1 91 ? -11.626 4.396 4.255 1.00 94.38 91 GLU A O 1
ATOM 705 N N . ASP A 1 92 ? -9.765 5.183 3.288 1.00 93.62 92 ASP A N 1
ATOM 706 C CA . ASP A 1 92 ? -10.000 4.497 2.010 1.00 93.62 92 ASP A CA 1
ATOM 707 C C . ASP A 1 92 ? -10.016 2.970 2.178 1.00 93.62 92 ASP A C 1
ATOM 709 O O . ASP A 1 92 ? -10.852 2.284 1.590 1.00 93.62 92 ASP A O 1
ATOM 713 N N . SER A 1 93 ? -9.140 2.431 3.034 1.00 91.88 93 SER A N 1
ATOM 714 C CA . SER A 1 93 ? -9.104 0.992 3.329 1.00 91.88 93 SER A CA 1
ATOM 715 C C . SER A 1 93 ? -10.352 0.505 4.073 1.00 91.88 93 SER A C 1
ATOM 717 O O . SER A 1 93 ? -10.852 -0.591 3.807 1.00 91.88 93 SER A O 1
ATOM 719 N N . GLN A 1 94 ? -10.889 1.343 4.963 1.00 91.69 94 GLN A N 1
ATOM 720 C CA . GLN A 1 94 ? -12.118 1.061 5.701 1.00 91.69 94 GLN A CA 1
ATOM 721 C C . GLN A 1 94 ? -13.332 1.116 4.767 1.00 91.69 94 GLN A C 1
ATOM 723 O O . GLN A 1 94 ? -14.203 0.252 4.835 1.00 91.69 94 GLN A O 1
ATOM 728 N N . SER A 1 95 ? -13.338 2.069 3.830 1.00 93.31 95 SER A N 1
ATOM 729 C CA . SER A 1 95 ? -14.394 2.238 2.822 1.00 93.31 95 SER A CA 1
ATOM 730 C C . SER A 1 95 ? -14.533 1.026 1.895 1.00 93.31 95 SER A C 1
ATOM 732 O O . SER A 1 95 ? -15.633 0.712 1.448 1.00 93.31 95 SER A O 1
ATOM 734 N N . VAL A 1 96 ? -13.435 0.308 1.625 1.00 93.44 96 VAL A N 1
ATOM 735 C CA . VAL A 1 96 ? -13.456 -0.951 0.855 1.00 93.44 96 VAL A CA 1
ATOM 736 C C . VAL A 1 96 ? -13.683 -2.200 1.721 1.00 93.44 96 VAL A C 1
ATOM 738 O O . VAL A 1 96 ? -13.637 -3.317 1.207 1.00 93.44 96 VAL A O 1
ATOM 741 N N . GLY A 1 97 ? -13.937 -2.037 3.024 1.00 93.62 97 GLY A N 1
ATOM 742 C CA . GLY A 1 97 ? -14.301 -3.124 3.938 1.00 93.62 97 GLY A CA 1
ATOM 743 C C . GLY A 1 97 ? -13.158 -4.078 4.298 1.00 93.62 97 GLY A C 1
ATOM 744 O O . GLY A 1 97 ? -13.404 -5.229 4.664 1.00 93.62 97 GLY A O 1
ATOM 745 N N . VAL A 1 98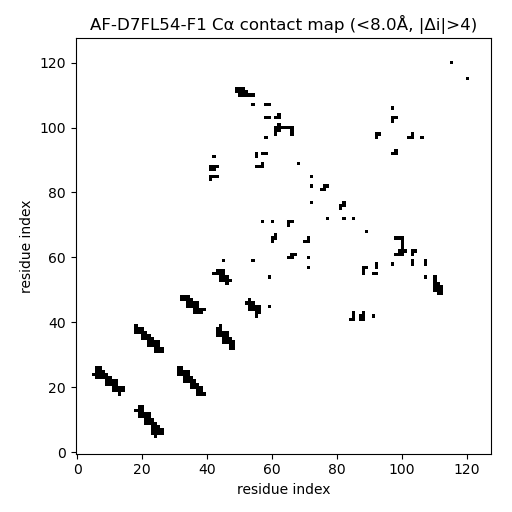 ? -11.903 -3.642 4.177 1.00 96.06 98 VAL A N 1
ATOM 746 C CA . VAL A 1 98 ? -10.731 -4.470 4.486 1.00 96.06 98 VAL A CA 1
ATOM 747 C C . VAL A 1 98 ? -10.248 -4.128 5.883 1.00 96.06 98 VAL A C 1
ATOM 749 O O . VAL A 1 98 ? -9.731 -3.039 6.054 1.00 96.06 98 VAL A O 1
ATOM 752 N N . PHE A 1 99 ? -10.339 -5.052 6.847 1.00 93.00 99 PHE A N 1
ATOM 753 C CA . PHE A 1 99 ? -9.902 -4.883 8.250 1.00 93.00 99 PHE A CA 1
ATOM 754 C C . PHE A 1 99 ? -8.844 -5.887 8.708 1.00 93.00 99 PHE A C 1
ATOM 756 O O . PHE A 1 99 ? -8.124 -5.653 9.671 1.00 93.00 99 PHE A O 1
ATOM 763 N N . THR A 1 100 ? -8.730 -7.008 8.004 1.00 95.81 100 THR A N 1
ATOM 764 C CA . THR A 1 100 ? -7.829 -8.108 8.356 1.00 95.81 100 THR A CA 1
ATOM 765 C C . THR A 1 100 ? -6.881 -8.420 7.209 1.00 95.81 100 THR A C 1
ATOM 767 O O . THR A 1 100 ? -7.189 -8.163 6.041 1.00 95.81 100 THR A O 1
ATOM 770 N N . GLN A 1 101 ? -5.759 -9.068 7.521 1.00 97.50 101 GLN A N 1
ATOM 771 C CA . GLN A 1 101 ? -4.818 -9.544 6.506 1.00 97.50 101 GLN A CA 1
ATOM 772 C C . GLN A 1 101 ? -5.502 -10.453 5.474 1.00 97.50 101 GLN A C 1
ATOM 774 O O . GLN A 1 101 ? -5.282 -10.310 4.273 1.00 97.50 101 GLN A O 1
ATOM 779 N N . LYS A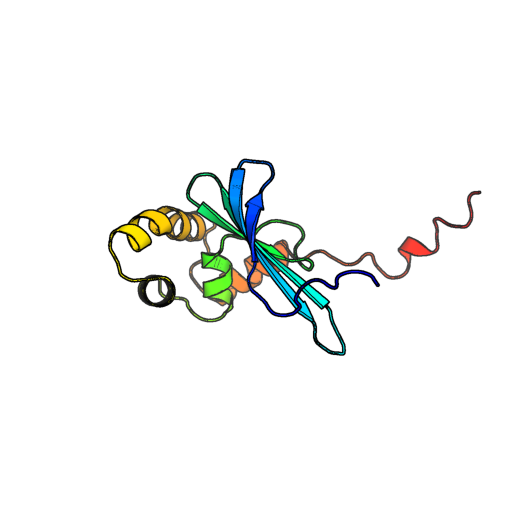 1 102 ? -6.392 -11.353 5.915 1.00 97.38 102 LYS A N 1
ATOM 780 C CA . LYS A 1 102 ? -7.127 -12.257 5.017 1.00 97.38 102 LYS A CA 1
ATOM 781 C C . LYS A 1 102 ? -8.016 -11.490 4.036 1.00 97.38 102 LYS A C 1
ATOM 783 O O . LYS A 1 102 ? -8.012 -11.798 2.849 1.00 97.38 102 LYS A O 1
ATOM 788 N N . GLN A 1 103 ? -8.755 -10.487 4.511 1.00 97.12 103 GLN A N 1
ATOM 789 C CA . GLN A 1 103 ? -9.574 -9.633 3.643 1.00 97.12 103 GLN A CA 1
ATOM 790 C C . GLN A 1 103 ? -8.711 -8.839 2.660 1.00 97.12 103 GLN A C 1
ATOM 792 O O . GLN A 1 103 ? -9.069 -8.730 1.492 1.00 97.12 103 GLN A O 1
ATOM 797 N N . ALA A 1 104 ? -7.554 -8.344 3.104 1.00 97.19 104 ALA A N 1
ATOM 798 C CA . ALA A 1 104 ? -6.625 -7.619 2.248 1.00 97.19 104 ALA A CA 1
ATOM 799 C C . ALA A 1 104 ? -6.073 -8.507 1.122 1.00 97.19 104 ALA A C 1
ATOM 801 O O . ALA A 1 104 ? -6.091 -8.117 -0.044 1.00 97.19 104 ALA A O 1
ATOM 802 N N . LEU A 1 105 ? -5.659 -9.736 1.446 1.00 96.81 105 LEU A N 1
ATOM 803 C CA . LEU A 1 105 ? -5.204 -10.721 0.461 1.00 96.81 105 LEU A CA 1
ATOM 804 C C . LEU A 1 105 ? -6.307 -11.077 -0.545 1.00 96.81 105 LEU A C 1
ATOM 806 O O . LEU A 1 10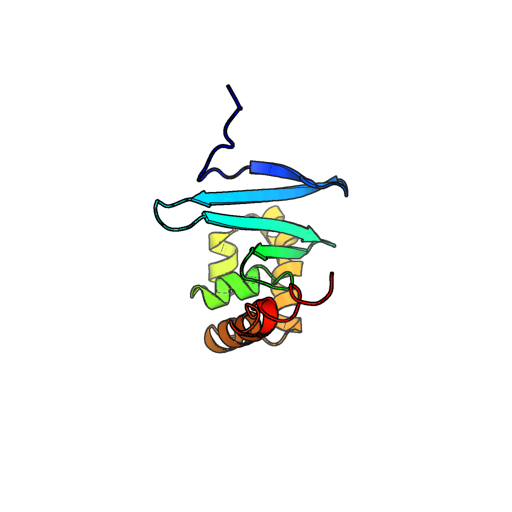5 ? -6.041 -11.145 -1.745 1.00 96.81 105 LEU A O 1
ATOM 810 N N . LEU A 1 106 ? -7.548 -11.258 -0.078 1.00 96.69 106 LEU A N 1
ATOM 811 C CA . LEU A 1 106 ? -8.702 -11.506 -0.948 1.00 96.69 106 LEU A CA 1
ATOM 812 C C . LEU A 1 106 ? -8.968 -10.319 -1.880 1.00 96.69 106 LEU A C 1
ATOM 814 O O . LEU A 1 106 ? -9.125 -10.521 -3.083 1.00 96.69 106 LEU A O 1
ATOM 818 N N . TYR A 1 107 ? -8.950 -9.092 -1.352 1.00 96.50 107 TYR A N 1
ATOM 819 C CA . TYR A 1 107 ? -9.109 -7.872 -2.141 1.00 96.50 107 TYR A CA 1
ATOM 820 C C . TYR A 1 107 ? -8.041 -7.781 -3.236 1.00 96.50 107 TYR A C 1
ATOM 822 O O . TYR A 1 107 ? -8.377 -7.630 -4.410 1.00 96.50 107 TYR A O 1
ATOM 830 N N . ILE A 1 108 ? -6.763 -7.955 -2.883 1.00 96.00 108 ILE A N 1
ATOM 831 C CA . ILE A 1 108 ? -5.653 -7.938 -3.847 1.00 96.00 108 ILE A CA 1
ATOM 832 C C . ILE A 1 108 ? -5.828 -9.042 -4.892 1.00 96.00 108 ILE A C 1
ATOM 834 O O . ILE A 1 108 ? -5.612 -8.792 -6.076 1.00 96.00 108 ILE A O 1
ATOM 838 N N . GLY A 1 109 ? -6.286 -10.230 -4.488 1.00 94.94 109 GLY A N 1
ATOM 839 C CA . GLY A 1 109 ? -6.597 -11.335 -5.395 1.00 94.94 109 GLY A CA 1
ATOM 840 C C . GLY A 1 109 ? -7.569 -10.943 -6.511 1.00 94.94 109 GLY A C 1
ATOM 841 O O . GLY A 1 109 ? -7.341 -11.303 -7.664 1.00 94.94 109 GLY A O 1
ATOM 842 N N . THR A 1 110 ? -8.589 -10.130 -6.211 1.00 94.19 110 THR A N 1
ATOM 843 C CA . THR A 1 110 ? -9.529 -9.611 -7.228 1.00 94.19 110 THR A CA 1
ATOM 844 C C . THR A 1 110 ? -8.900 -8.603 -8.194 1.00 94.19 110 THR A C 1
ATOM 846 O O . THR A 1 110 ? -9.425 -8.384 -9.283 1.00 94.19 110 THR A O 1
ATOM 849 N N . LYS A 1 111 ? -7.771 -7.995 -7.811 1.00 94.06 111 LYS A N 1
ATOM 850 C CA . LYS A 1 111 ? -7.038 -6.986 -8.587 1.00 94.06 111 LYS A CA 1
ATOM 851 C C . LYS A 1 111 ? -5.839 -7.551 -9.341 1.00 94.06 111 LYS A C 1
ATOM 853 O O . LYS A 1 111 ? -5.165 -6.815 -10.059 1.00 94.06 111 LYS A O 1
ATOM 858 N N . MET A 1 112 ? -5.555 -8.844 -9.206 1.00 92.94 112 MET A N 1
ATOM 859 C CA . MET A 1 112 ? -4.462 -9.500 -9.918 1.00 92.94 112 MET A CA 1
ATOM 860 C C . MET A 1 112 ? -4.747 -9.569 -11.418 1.00 92.94 112 MET A C 1
ATOM 862 O O . MET A 1 112 ? -5.836 -9.939 -11.858 1.00 92.94 112 MET A O 1
ATOM 866 N N . ARG A 1 113 ? -3.733 -9.267 -12.230 1.00 86.94 113 ARG A N 1
ATOM 867 C CA . ARG A 1 113 ? -3.832 -9.451 -13.675 1.00 86.94 113 ARG A CA 1
ATOM 868 C C . ARG A 1 113 ? -3.758 -10.942 -13.983 1.00 86.94 113 ARG A C 1
ATOM 870 O O . ARG A 1 113 ? -2.723 -11.568 -13.766 1.00 86.94 113 ARG A O 1
ATOM 877 N N . VAL A 1 114 ? -4.836 -11.506 -14.521 1.00 78.38 114 VAL A N 1
ATOM 878 C CA . VAL A 1 114 ? -4.823 -12.890 -15.004 1.00 78.38 114 VAL A CA 1
ATOM 879 C C . VAL A 1 114 ? -3.962 -12.934 -16.271 1.00 78.38 114 VAL A C 1
ATOM 881 O O . VAL A 1 114 ? -4.301 -12.264 -17.254 1.00 78.38 114 VAL A O 1
ATOM 884 N N . PRO A 1 115 ? -2.833 -13.666 -16.289 1.00 66.81 115 PRO A N 1
ATOM 885 C CA . PRO A 1 115 ? -2.091 -13.857 -17.523 1.00 66.81 115 PRO A CA 1
ATOM 886 C C . PRO A 1 115 ? -3.002 -14.589 -18.520 1.00 66.81 115 PRO A C 1
ATOM 888 O O . PRO A 1 115 ? -3.716 -15.515 -18.123 1.00 66.81 115 PRO A O 1
ATOM 891 N N . PRO A 1 116 ? -3.028 -14.187 -19.804 1.00 59.66 116 PRO A N 1
ATOM 892 C CA . PRO A 1 116 ? -3.846 -14.875 -20.791 1.00 59.66 116 PRO A CA 1
ATOM 893 C C . PRO A 1 116 ? -3.489 -16.363 -20.783 1.00 59.66 116 PRO A C 1
ATOM 895 O O . PRO A 1 116 ? -2.309 -16.718 -20.823 1.00 59.66 116 PRO A O 1
ATOM 898 N N . LYS A 1 117 ? -4.512 -17.227 -20.700 1.00 57.62 117 LYS A N 1
ATOM 899 C CA . LYS A 1 117 ? -4.340 -18.684 -20.766 1.00 57.62 117 LYS A CA 1
ATOM 900 C C . LYS A 1 117 ? -3.446 -19.013 -21.963 1.00 57.62 117 LYS A C 1
ATOM 902 O O . LYS A 1 117 ? -3.660 -18.474 -23.051 1.00 57.62 117 LYS A O 1
ATOM 907 N N . ALA A 1 118 ? -2.476 -19.905 -21.762 1.00 57.66 118 ALA A N 1
ATOM 908 C CA . ALA A 1 118 ? -1.421 -20.241 -22.723 1.00 57.66 118 ALA A CA 1
ATOM 909 C C . ALA A 1 118 ? -1.916 -20.644 -24.136 1.00 57.66 118 ALA A C 1
ATOM 911 O O . ALA A 1 118 ? -1.124 -20.652 -25.069 1.00 57.66 118 ALA A O 1
ATOM 912 N N . GLY A 1 119 ? -3.215 -20.907 -24.330 1.00 54.91 119 GLY A N 1
ATOM 913 C CA . GLY A 1 119 ? -3.820 -21.201 -25.635 1.00 54.91 119 GLY A CA 1
ATOM 914 C C . GLY A 1 119 ? -4.294 -19.996 -26.467 1.00 54.91 119 GLY A C 1
ATOM 915 O O . GLY A 1 119 ? -4.498 -20.145 -27.665 1.00 54.91 119 GLY A O 1
ATOM 916 N N . ALA A 1 120 ? -4.452 -18.792 -25.903 1.00 54.56 120 ALA A N 1
ATOM 917 C CA . ALA A 1 120 ? -5.077 -17.671 -26.632 1.00 54.56 120 ALA A CA 1
ATOM 918 C C . ALA A 1 120 ? -4.132 -16.939 -27.607 1.00 54.56 120 ALA A C 1
ATOM 920 O O . ALA A 1 120 ? -4.579 -16.183 -28.469 1.00 54.56 120 ALA A O 1
ATOM 921 N N . ARG A 1 121 ? -2.814 -17.147 -27.486 1.00 52.12 121 ARG A N 1
ATOM 922 C CA . ARG A 1 121 ? -1.812 -16.484 -28.339 1.00 52.12 121 ARG A CA 1
ATOM 923 C C . ARG A 1 121 ? -1.554 -17.235 -29.654 1.00 52.12 121 ARG A C 1
ATOM 925 O O . ARG A 1 121 ? -1.062 -16.622 -30.594 1.00 52.12 121 ARG A O 1
ATOM 932 N N . ALA A 1 122 ? -1.942 -18.511 -29.739 1.00 54.38 122 ALA A N 1
ATOM 933 C CA . ALA A 1 122 ? -1.759 -19.345 -30.930 1.00 54.38 122 ALA A CA 1
ATOM 934 C C . ALA A 1 122 ? -2.768 -19.047 -32.058 1.00 54.38 122 ALA A C 1
ATOM 936 O O . ALA A 1 122 ? -2.490 -19.332 -33.215 1.00 54.38 122 ALA A O 1
ATOM 937 N N . MET A 1 123 ? -3.914 -18.424 -31.757 1.00 51.78 123 MET A N 1
ATOM 938 C CA . MET A 1 123 ? -5.001 -18.246 -32.734 1.00 51.78 123 MET A CA 1
ATOM 939 C C . MET A 1 123 ? -4.932 -16.932 -33.533 1.00 51.78 123 MET A C 1
ATOM 941 O O . MET A 1 123 ? -5.709 -16.732 -34.457 1.00 51.78 123 MET A O 1
ATOM 945 N N . ARG A 1 124 ? -4.000 -16.025 -33.201 1.00 53.62 124 ARG A N 1
ATOM 946 C CA . ARG A 1 124 ? -3.857 -14.708 -33.858 1.00 53.62 124 ARG A CA 1
ATOM 947 C C . ARG A 1 124 ? -2.803 -14.650 -34.971 1.00 53.62 124 ARG A C 1
ATOM 949 O O . ARG A 1 124 ? -2.642 -13.592 -35.565 1.00 53.62 124 ARG A O 1
ATOM 956 N N . GLN A 1 125 ? -2.086 -15.742 -35.246 1.00 54.28 125 GLN A N 1
ATOM 957 C CA . GLN A 1 125 ? -1.033 -15.789 -36.277 1.00 54.28 125 GLN A CA 1
ATOM 958 C C . GLN A 1 125 ? -1.416 -16.574 -37.545 1.00 54.28 125 GLN A C 1
ATOM 960 O O . GLN A 1 125 ? -0.572 -16.741 -38.413 1.00 54.28 125 GLN A O 1
ATOM 965 N N . GLN A 1 126 ? -2.666 -17.034 -37.687 1.00 50.41 126 GLN A N 1
ATOM 966 C CA . GLN A 1 126 ? -3.123 -17.765 -38.886 1.00 50.41 126 GLN A CA 1
ATOM 967 C C . GLN A 1 126 ? -4.064 -16.959 -39.798 1.00 50.41 126 GLN A C 1
ATOM 969 O O . GLN A 1 126 ? -4.628 -17.505 -40.738 1.00 50.41 126 GLN A O 1
ATOM 974 N N . SER A 1 127 ? -4.239 -15.662 -39.542 1.00 47.91 127 SER A N 1
ATOM 975 C CA . SER A 1 127 ? -5.046 -14.771 -40.382 1.00 47.91 127 SER A CA 1
ATOM 976 C C . SER A 1 127 ? -4.214 -13.563 -40.809 1.00 47.91 127 SER A C 1
ATOM 978 O O . SER A 1 127 ? -4.393 -12.458 -40.292 1.00 47.91 127 SER A O 1
ATOM 980 N N . SER A 1 128 ? -3.237 -13.793 -41.680 1.00 43.72 128 SER A N 1
ATOM 981 C CA . SER A 1 128 ? -2.534 -12.784 -42.486 1.00 43.72 128 SER A CA 1
ATOM 982 C C . SER A 1 128 ? -1.966 -13.463 -43.720 1.00 43.72 128 SER A C 1
ATOM 984 O O . SER A 1 128 ? -1.421 -14.576 -43.548 1.00 43.72 128 SER A O 1
#

Solvent-accessible surface area (backbone atoms only — not comparable to full-atom values): 7443 Å² total; per-residue (Å²): 136,80,87,73,79,70,64,72,38,85,43,80,45,68,43,100,83,70,36,63,29,40,37,33,41,41,64,61,97,88,50,75,48,48,41,36,40,37,57,56,96,66,23,47,31,35,38,40,77,64,35,69,53,72,41,53,44,52,38,54,41,13,44,75,64,48,52,47,68,68,56,46,39,60,74,77,35,78,48,69,71,54,41,62,56,43,46,56,26,54,53,51,28,53,76,72,69,41,74,43,37,69,48,20,47,53,54,51,58,74,32,44,49,78,75,80,62,89,71,69,74,70,73,73,77,79,80,125

Mean predicted aligned error: 7.81 Å

Nearest PDB structures (foldseek):
  8iue-assembly1_B  TM=9.576E-01  e=1.029E-12  Homo sapiens
  7fjj-assembly1_B  TM=9.554E-01  e=2.137E-12  Homo sapiens
  7a6h-assembly1_B  TM=9.785E-01  e=6.395E-12  Homo sapiens
  7z31-assembly1_B  TM=9.201E-01  e=5.073E-11  Saccharomyces cerevisiae S288C
  7d59-assembly1_B  TM=9.315E-01  e=5.073E-11  Homo sapiens

Organism: Ectocarpus siliculosus (NCBI:txid2880)